Protein AF-A0A535IUT0-F1 (afdb_monomer_lite)

Structure (mmCIF, N/CA/C/O backbone):
data_AF-A0A535IUT0-F1
#
_entry.id   AF-A0A535IUT0-F1
#
loop_
_atom_site.group_PDB
_atom_site.id
_atom_site.type_symbol
_atom_site.label_atom_id
_atom_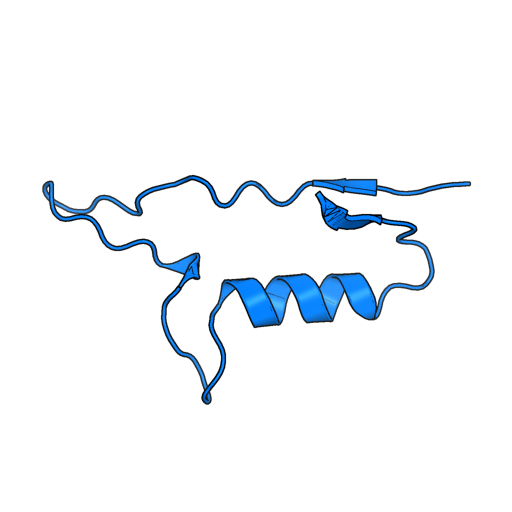site.label_alt_id
_atom_site.label_comp_id
_atom_site.label_asym_id
_atom_site.label_entity_id
_atom_site.label_seq_id
_atom_site.pdbx_PDB_ins_code
_atom_site.Cartn_x
_atom_site.Cartn_y
_atom_site.Cartn_z
_atom_site.occupancy
_atom_site.B_iso_or_equiv
_atom_site.auth_seq_id
_atom_site.auth_comp_id
_atom_site.auth_asym_id
_atom_site.auth_atom_id
_atom_site.pdbx_PDB_model_num
ATOM 1 N N . MET A 1 1 ? -8.133 4.615 20.000 1.00 79.25 1 MET A N 1
ATOM 2 C CA . MET A 1 1 ? -7.008 5.372 19.410 1.00 79.25 1 MET A CA 1
ATOM 3 C C . MET A 1 1 ? -6.949 4.992 17.940 1.00 79.25 1 MET A C 1
ATOM 5 O O . MET A 1 1 ? -7.087 3.810 17.669 1.00 79.25 1 MET A O 1
ATOM 9 N N . GLN A 1 2 ? -6.869 5.952 17.017 1.00 87.75 2 GLN A N 1
ATOM 10 C CA . GLN A 1 2 ? -6.760 5.663 15.579 1.00 87.75 2 GLN A CA 1
ATOM 11 C C . GLN A 1 2 ? -5.281 5.554 15.195 1.00 87.75 2 GLN A C 1
ATOM 13 O O . GLN A 1 2 ? -4.487 6.388 15.632 1.00 87.75 2 GLN A O 1
ATOM 18 N N . VAL A 1 3 ? -4.918 4.536 14.413 1.00 97.00 3 VAL A N 1
ATOM 19 C CA . VAL A 1 3 ? -3.546 4.315 13.933 1.00 97.00 3 VAL A CA 1
ATOM 20 C C . VAL A 1 3 ? -3.563 4.293 12.409 1.00 97.00 3 VAL A C 1
ATOM 22 O O . VAL A 1 3 ? -4.264 3.489 11.799 1.00 97.00 3 VAL A O 1
ATOM 25 N N . GLN A 1 4 ? -2.787 5.184 11.796 1.00 97.62 4 GLN A N 1
ATOM 26 C CA . GLN A 1 4 ? -2.644 5.280 10.345 1.00 97.62 4 GLN A CA 1
ATOM 27 C C . GLN A 1 4 ? -1.307 4.671 9.919 1.00 97.62 4 GLN A C 1
ATOM 29 O O . GLN A 1 4 ? -0.258 5.061 10.434 1.00 97.62 4 GLN A O 1
ATOM 34 N N . ALA A 1 5 ? -1.333 3.757 8.952 1.00 97.62 5 ALA A N 1
ATOM 35 C CA . ALA A 1 5 ? -0.130 3.296 8.273 1.00 97.62 5 ALA A CA 1
ATOM 36 C C . ALA A 1 5 ? 0.197 4.222 7.096 1.00 97.62 5 ALA A C 1
ATOM 38 O O . ALA A 1 5 ? -0.685 4.542 6.302 1.00 97.62 5 ALA A O 1
ATOM 39 N N . ILE A 1 6 ? 1.467 4.611 6.971 1.00 97.81 6 ILE A N 1
ATOM 40 C CA . ILE A 1 6 ? 1.990 5.317 5.797 1.00 97.81 6 ILE A CA 1
ATOM 41 C C . ILE A 1 6 ? 2.991 4.389 5.109 1.00 97.81 6 ILE A C 1
ATOM 43 O O . ILE A 1 6 ? 4.000 4.019 5.713 1.00 97.81 6 ILE A O 1
ATOM 47 N N . ILE A 1 7 ? 2.719 4.005 3.861 1.00 97.38 7 ILE A N 1
ATOM 48 C CA . ILE A 1 7 ? 3.544 3.078 3.079 1.00 97.38 7 ILE A CA 1
ATOM 49 C C . ILE A 1 7 ? 4.152 3.831 1.888 1.00 97.38 7 ILE A C 1
ATOM 51 O O . ILE A 1 7 ? 3.580 3.860 0.796 1.00 97.38 7 ILE A O 1
ATOM 55 N N . PRO A 1 8 ? 5.346 4.427 2.047 1.00 96.69 8 PRO A N 1
ATOM 56 C CA . PRO A 1 8 ? 6.014 5.093 0.940 1.00 96.69 8 PRO A CA 1
ATOM 57 C C . PRO A 1 8 ? 6.435 4.069 -0.125 1.00 96.69 8 PRO A C 1
ATOM 59 O O . PRO A 1 8 ? 7.364 3.286 0.068 1.00 96.69 8 PRO A O 1
ATOM 62 N N . ALA A 1 9 ? 5.757 4.097 -1.274 1.00 95.31 9 ALA A N 1
ATOM 63 C CA . ALA A 1 9 ? 5.996 3.191 -2.404 1.00 95.31 9 ALA A CA 1
ATOM 64 C C . ALA A 1 9 ? 6.267 3.922 -3.735 1.00 95.31 9 ALA A C 1
ATOM 66 O O . ALA A 1 9 ? 6.250 3.306 -4.796 1.00 95.31 9 ALA A O 1
ATOM 67 N N . ALA A 1 10 ? 6.548 5.230 -3.691 1.00 93.69 10 ALA A N 1
ATOM 68 C CA . ALA A 1 10 ? 6.767 6.068 -4.878 1.00 93.69 10 ALA A CA 1
ATOM 69 C C . ALA A 1 10 ? 8.143 5.875 -5.553 1.00 93.69 10 ALA A C 1
ATOM 71 O O . ALA A 1 10 ? 8.428 6.484 -6.582 1.00 93.69 10 ALA A O 1
ATOM 72 N N . GLY A 1 11 ? 9.027 5.060 -4.970 1.00 93.06 11 GLY A N 1
ATOM 73 C CA . GLY A 1 11 ? 10.372 4.845 -5.493 1.00 93.06 11 GLY A CA 1
ATOM 74 C C . GLY A 1 11 ? 10.378 4.061 -6.808 1.00 93.06 11 GLY A C 1
ATOM 75 O O . GLY A 1 11 ? 9.843 2.958 -6.885 1.00 93.06 11 GLY A O 1
ATOM 76 N N . ALA A 1 12 ? 11.087 4.578 -7.815 1.00 90.94 12 ALA A N 1
ATOM 77 C CA . ALA A 1 12 ? 11.260 3.919 -9.117 1.00 90.94 12 ALA A CA 1
ATOM 78 C C . ALA A 1 12 ? 12.173 2.674 -9.080 1.00 90.94 12 ALA A C 1
ATOM 80 O O . ALA A 1 12 ? 12.313 1.975 -10.079 1.00 90.94 12 ALA A O 1
ATOM 81 N N . GLY A 1 13 ? 12.818 2.387 -7.942 1.00 88.25 13 GLY A N 1
ATOM 82 C CA . GLY A 1 13 ? 13.713 1.235 -7.797 1.00 88.25 13 GLY A CA 1
ATOM 83 C C . GLY A 1 13 ? 14.855 1.241 -8.815 1.00 88.25 13 GLY A C 1
ATOM 84 O O . GLY A 1 13 ? 15.132 0.220 -9.443 1.00 88.25 13 GLY A O 1
ATOM 85 N N . LEU A 1 14 ? 15.476 2.410 -8.998 1.00 88.94 14 LEU A N 1
ATOM 86 C CA . LEU A 1 14 ? 16.552 2.606 -9.962 1.00 88.94 14 LEU A CA 1
ATOM 87 C C . LEU A 1 14 ? 17.772 1.764 -9.593 1.00 88.94 14 LEU A C 1
ATOM 89 O O . LEU A 1 14 ? 18.293 1.862 -8.480 1.00 88.94 14 LEU A O 1
ATOM 93 N N . HIS A 1 15 ? 18.259 0.985 -10.553 1.00 80.12 15 HIS A N 1
ATOM 94 C CA . HIS A 1 15 ? 19.557 0.332 -10.470 1.00 80.12 15 HIS A CA 1
ATOM 95 C C . HIS A 1 15 ? 20.259 0.496 -11.818 1.00 80.12 15 HIS A C 1
ATOM 97 O O . HIS A 1 15 ? 19.736 0.075 -12.839 1.00 80.12 15 HIS A O 1
ATOM 103 N N . GLN A 1 16 ? 21.413 1.175 -11.831 1.00 82.81 16 GLN A N 1
ATOM 104 C CA . GLN A 1 16 ? 22.139 1.527 -13.065 1.00 82.81 16 GLN A CA 1
ATOM 105 C C . GLN A 1 16 ? 21.312 2.343 -14.084 1.00 82.81 16 GLN A C 1
ATOM 107 O O . GLN A 1 16 ? 21.488 2.211 -15.287 1.00 82.81 16 GLN A O 1
ATOM 112 N N . GLY A 1 17 ? 20.409 3.207 -13.606 1.00 80.94 17 GLY A N 1
ATOM 113 C CA . GLY A 1 17 ? 19.581 4.069 -14.463 1.00 80.94 17 GLY A CA 1
ATOM 114 C C . GLY A 1 17 ? 18.333 3.392 -15.034 1.00 80.94 17 GLY A C 1
ATOM 115 O O . GLY A 1 17 ? 17.441 4.084 -15.516 1.00 80.94 17 GLY A O 1
ATOM 116 N N . GLU A 1 18 ? 18.211 2.072 -14.904 1.00 76.81 18 GLU A N 1
ATOM 117 C CA . GLU A 1 18 ? 16.995 1.353 -15.269 1.00 76.81 18 GLU A CA 1
ATOM 118 C C . GLU A 1 18 ? 15.983 1.382 -14.121 1.00 76.81 18 GLU A C 1
ATOM 120 O O . GLU A 1 18 ? 16.307 1.121 -12.957 1.00 76.81 18 GLU A O 1
ATOM 125 N N . SER A 1 19 ? 14.737 1.721 -14.455 1.00 80.62 19 SER A N 1
ATOM 126 C CA . SER A 1 19 ? 13.612 1.686 -13.522 1.00 80.62 19 SER A CA 1
ATOM 127 C C . SER A 1 19 ? 13.189 0.244 -13.272 1.00 80.62 19 SER A C 1
ATOM 129 O O . SER A 1 19 ? 12.828 -0.481 -14.197 1.00 80.62 19 SER A O 1
ATOM 131 N N . SER A 1 20 ? 13.195 -0.163 -12.006 1.00 84.94 20 SER A N 1
ATOM 132 C CA . SER A 1 20 ? 12.678 -1.456 -11.572 1.00 84.94 20 SER A CA 1
ATOM 133 C C . SER A 1 20 ? 11.905 -1.260 -10.274 1.00 84.94 20 SER A C 1
ATOM 135 O O . SER A 1 20 ? 12.391 -1.551 -9.185 1.00 84.94 20 SER A O 1
ATOM 137 N N . ALA A 1 21 ? 10.690 -0.712 -10.357 1.00 92.06 21 ALA A N 1
ATOM 138 C CA . ALA A 1 21 ? 9.847 -0.511 -9.181 1.00 92.06 21 ALA A CA 1
ATOM 139 C C . ALA A 1 21 ? 9.552 -1.864 -8.502 1.00 92.06 21 ALA A C 1
ATOM 141 O O . ALA A 1 21 ? 8.583 -2.552 -8.826 1.00 92.06 21 ALA A O 1
ATOM 142 N N . LYS A 1 22 ? 10.413 -2.261 -7.555 1.00 93.06 22 LYS A N 1
ATOM 143 C CA . LYS A 1 22 ? 10.435 -3.607 -6.959 1.00 93.06 22 LYS A CA 1
ATOM 144 C C . LYS A 1 22 ? 9.125 -3.934 -6.263 1.00 93.06 22 LYS A C 1
ATOM 146 O O . LYS A 1 22 ? 8.692 -5.076 -6.256 1.00 93.06 22 LYS A O 1
ATOM 151 N N . VAL A 1 23 ? 8.450 -2.914 -5.741 1.00 95.44 23 VAL A N 1
ATOM 152 C CA . VAL A 1 23 ? 7.125 -3.015 -5.122 1.00 95.44 23 VAL A CA 1
ATOM 153 C C . VAL A 1 23 ? 6.076 -3.653 -6.049 1.00 95.44 23 VAL A C 1
ATOM 155 O O . VAL A 1 23 ? 5.129 -4.266 -5.563 1.00 95.44 23 VAL A O 1
ATOM 158 N N . LEU A 1 24 ? 6.264 -3.583 -7.371 1.00 94.62 24 LEU A N 1
ATOM 159 C CA . LEU A 1 24 ? 5.377 -4.183 -8.371 1.00 94.62 24 LEU A CA 1
ATOM 160 C C . LEU A 1 24 ? 5.767 -5.615 -8.766 1.00 94.62 24 LEU A C 1
ATOM 162 O O . LEU A 1 24 ? 4.991 -6.280 -9.449 1.00 94.62 24 LEU A O 1
ATOM 166 N N . TRP A 1 25 ? 6.935 -6.114 -8.351 1.00 94.62 25 TRP A N 1
ATOM 167 C CA . TRP A 1 25 ? 7.403 -7.443 -8.747 1.00 94.62 25 TRP A CA 1
ATOM 168 C C . TRP A 1 25 ? 6.476 -8.554 -8.238 1.00 94.62 25 TRP A C 1
ATOM 170 O O . TRP A 1 25 ? 6.051 -8.510 -7.078 1.00 94.62 25 TRP A O 1
ATOM 180 N N . PRO A 1 26 ? 6.180 -9.570 -9.070 1.00 95.62 26 PRO A N 1
ATOM 181 C CA . PRO A 1 26 ? 5.338 -10.686 -8.672 1.00 95.62 26 PRO A CA 1
ATOM 182 C C . PRO A 1 26 ? 6.104 -11.664 -7.771 1.00 95.62 26 PRO A C 1
ATOM 184 O O . PRO A 1 26 ? 7.174 -12.153 -8.121 1.00 95.62 26 PRO A O 1
ATOM 187 N N . VAL A 1 27 ? 5.515 -12.013 -6.628 1.00 94.50 27 VAL A N 1
ATOM 188 C CA . VAL A 1 27 ? 5.994 -13.055 -5.711 1.00 94.50 27 VAL A CA 1
ATOM 189 C C . VAL A 1 27 ? 4.817 -13.936 -5.303 1.00 94.50 27 VAL A C 1
ATOM 191 O O . VAL A 1 27 ? 3.960 -13.543 -4.503 1.00 94.50 27 VAL A O 1
ATOM 194 N N . GLY A 1 28 ? 4.765 -15.152 -5.853 1.00 93.81 28 GLY A N 1
ATOM 195 C CA . GLY A 1 28 ? 3.645 -16.078 -5.647 1.00 93.81 28 GLY A CA 1
ATOM 196 C C . GLY A 1 28 ? 2.322 -15.538 -6.203 1.00 93.81 28 GLY A C 1
ATOM 197 O O . GLY A 1 28 ? 1.308 -15.580 -5.516 1.00 93.81 28 GLY A O 1
ATOM 198 N N . GLY A 1 29 ? 2.351 -14.952 -7.405 1.00 95.12 29 GLY A N 1
ATOM 199 C CA . GLY A 1 29 ? 1.160 -14.438 -8.097 1.00 95.12 29 GLY A CA 1
ATOM 200 C C . GLY A 1 29 ? 0.609 -13.101 -7.583 1.00 95.12 29 GLY A C 1
ATOM 201 O O . GLY A 1 29 ? -0.393 -12.624 -8.104 1.00 95.12 29 GLY A O 1
ATOM 202 N N . ARG A 1 30 ? 1.246 -12.472 -6.587 1.00 96.19 30 ARG A N 1
ATOM 203 C CA . ARG A 1 30 ? 0.874 -11.146 -6.056 1.00 96.19 30 ARG A CA 1
ATOM 204 C C . ARG A 1 30 ? 2.066 -10.200 -6.100 1.00 96.19 30 ARG A C 1
ATOM 206 O O . ARG A 1 30 ? 3.193 -10.655 -5.928 1.00 96.19 30 ARG A O 1
ATOM 213 N N . SER A 1 31 ? 1.830 -8.903 -6.283 1.00 97.44 31 SER A N 1
ATOM 214 C CA . SER A 1 31 ? 2.900 -7.906 -6.179 1.00 97.44 31 SER A CA 1
ATOM 215 C C . SER A 1 31 ? 3.451 -7.825 -4.751 1.00 97.44 31 SER A C 1
ATOM 217 O O . SER A 1 31 ? 2.738 -8.103 -3.778 1.00 97.44 31 SER A O 1
ATOM 219 N N . LEU A 1 32 ? 4.715 -7.422 -4.606 1.00 96.44 32 LEU A N 1
ATOM 220 C CA . LEU A 1 32 ? 5.320 -7.196 -3.290 1.00 96.44 32 LEU A CA 1
ATOM 221 C C . LEU A 1 32 ? 4.519 -6.188 -2.452 1.00 96.44 32 LEU A C 1
ATOM 223 O O . LEU A 1 32 ? 4.257 -6.458 -1.282 1.00 96.44 32 LEU A O 1
ATOM 227 N N . ILE A 1 33 ? 4.045 -5.087 -3.046 1.00 97.25 33 ILE A N 1
ATOM 228 C CA . ILE A 1 33 ? 3.227 -4.098 -2.328 1.00 97.25 33 ILE A CA 1
ATOM 229 C C . ILE A 1 33 ? 1.909 -4.687 -1.836 1.00 97.25 33 ILE A C 1
ATOM 231 O O . ILE A 1 33 ? 1.492 -4.395 -0.719 1.00 97.25 33 ILE A O 1
ATOM 235 N N . ARG A 1 34 ? 1.275 -5.576 -2.614 1.00 97.56 34 ARG A N 1
ATOM 236 C CA . ARG A 1 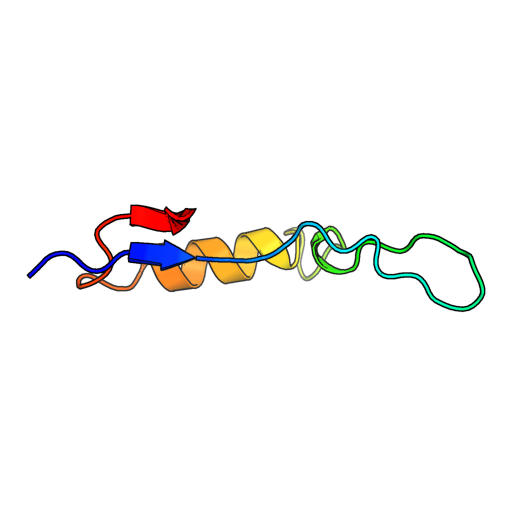34 ? 0.022 -6.213 -2.201 1.00 97.56 34 ARG A CA 1
ATOM 237 C C . ARG A 1 34 ? 0.209 -7.038 -0.930 1.00 97.56 34 ARG A C 1
ATOM 239 O O . ARG A 1 34 ? -0.652 -6.995 -0.060 1.00 97.56 34 ARG A O 1
ATOM 246 N N . ARG A 1 35 ? 1.338 -7.737 -0.793 1.00 97.19 35 ARG A N 1
ATOM 247 C CA . ARG A 1 35 ? 1.666 -8.497 0.425 1.00 97.19 35 ARG A CA 1
ATOM 248 C C . ARG A 1 35 ? 1.816 -7.589 1.647 1.00 97.19 35 ARG A C 1
ATOM 250 O O . ARG A 1 35 ? 1.358 -7.965 2.722 1.00 97.19 35 ARG A O 1
ATOM 257 N N . THR A 1 36 ? 2.423 -6.413 1.480 1.00 97.38 36 THR A N 1
ATOM 258 C CA . THR A 1 36 ? 2.532 -5.404 2.544 1.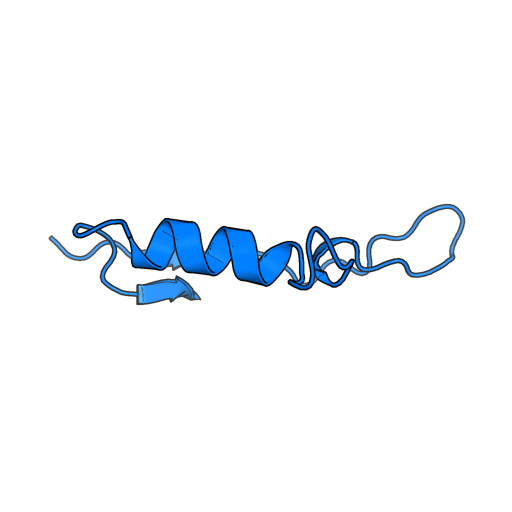00 97.38 36 THR A CA 1
ATOM 259 C C . THR A 1 36 ? 1.156 -4.885 2.950 1.00 97.38 36 THR A C 1
ATOM 261 O O . THR A 1 36 ? 0.831 -4.925 4.130 1.00 97.38 36 THR A O 1
ATOM 264 N N . LEU A 1 37 ? 0.322 -4.474 1.987 1.00 97.50 37 LEU A N 1
ATOM 265 C CA . LEU A 1 37 ? -1.041 -3.994 2.256 1.00 97.50 37 LEU A CA 1
ATOM 266 C C . LEU A 1 37 ? -1.863 -5.039 3.019 1.00 97.50 37 LEU A C 1
ATOM 268 O O . LEU A 1 37 ? -2.441 -4.739 4.054 1.00 97.50 37 LEU A O 1
ATOM 272 N N . GLU A 1 38 ? -1.814 -6.297 2.577 1.00 96.50 38 GLU A N 1
ATOM 273 C CA . GLU A 1 38 ? -2.514 -7.399 3.241 1.00 96.50 38 GLU A CA 1
ATOM 274 C C . GLU A 1 38 ? -2.020 -7.659 4.670 1.00 96.50 38 GLU A C 1
ATOM 276 O O . GLU A 1 38 ? -2.761 -8.221 5.472 1.00 96.50 38 GLU A O 1
ATOM 281 N N . ALA A 1 39 ? -0.768 -7.320 4.995 1.00 97.19 39 ALA A N 1
ATOM 282 C CA . ALA A 1 39 ? -0.265 -7.430 6.360 1.00 97.19 39 ALA A CA 1
ATOM 283 C C . ALA A 1 39 ? -0.885 -6.369 7.272 1.00 97.19 39 ALA A C 1
ATOM 285 O O . ALA A 1 39 ? -1.339 -6.721 8.356 1.00 97.19 39 ALA A O 1
ATOM 286 N N . P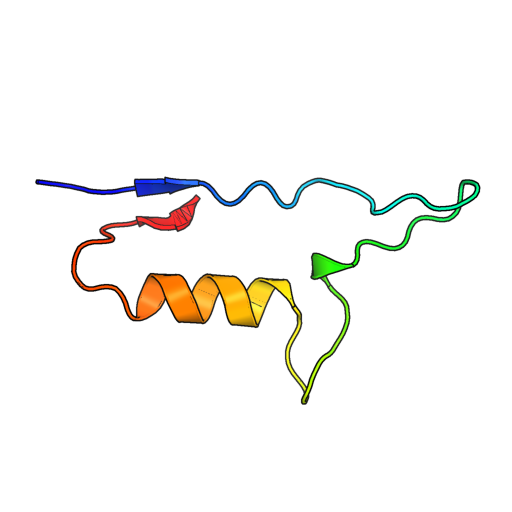HE A 1 40 ? -0.967 -5.119 6.809 1.00 97.81 40 PHE A N 1
ATOM 287 C CA . PHE A 1 40 ? -1.615 -4.038 7.552 1.00 97.81 40 PHE A CA 1
ATOM 288 C C . PHE A 1 40 ? -3.134 -4.234 7.658 1.00 97.81 40 PHE A C 1
ATOM 290 O O . PHE A 1 40 ? -3.684 -4.005 8.728 1.00 97.81 40 PHE A O 1
ATOM 297 N N . ASP A 1 41 ? -3.792 -4.762 6.619 1.00 95.94 41 ASP A N 1
ATOM 298 C CA . ASP A 1 41 ? -5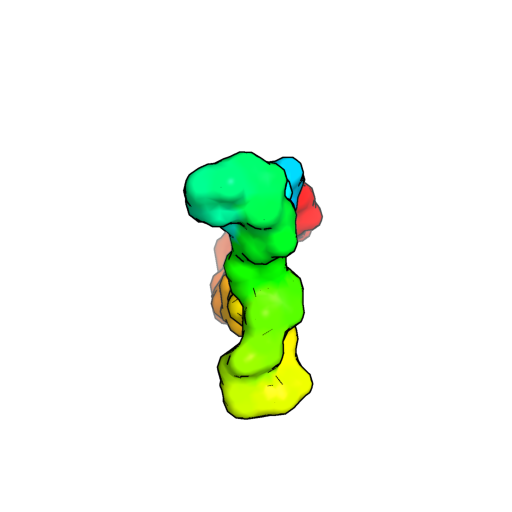.224 -5.111 6.655 1.00 95.94 41 ASP A CA 1
ATOM 299 C C . ASP A 1 41 ? -5.568 -6.138 7.755 1.00 95.94 41 ASP A C 1
ATOM 301 O O . ASP A 1 41 ? -6.716 -6.232 8.186 1.00 95.94 41 ASP A O 1
ATOM 305 N N . ARG A 1 42 ? -4.594 -6.944 8.211 1.00 97.25 42 ARG A N 1
ATOM 306 C CA . ARG A 1 42 ? -4.785 -7.945 9.278 1.00 97.25 42 ARG A CA 1
ATOM 307 C C . ARG A 1 42 ? -4.548 -7.403 10.689 1.00 97.25 42 ARG A C 1
ATOM 309 O O . ARG A 1 42 ? -4.764 -8.154 11.638 1.00 97.25 42 ARG A O 1
ATOM 316 N N . CYS A 1 43 ? -4.099 -6.160 10.837 1.00 97.00 43 CYS A N 1
ATOM 317 C CA . CYS A 1 43 ? -3.828 -5.525 12.126 1.00 97.00 43 CYS A CA 1
ATOM 318 C C . CYS A 1 43 ? -5.079 -4.771 12.613 1.00 97.00 43 CYS A C 1
ATOM 320 O O . CYS A 1 43 ? -5.403 -3.730 12.039 1.00 97.00 43 CYS A O 1
ATOM 322 N N . PRO A 1 44 ? -5.790 -5.244 13.658 1.00 95.50 44 PRO A N 1
ATOM 323 C CA . PRO A 1 44 ? -7.028 -4.612 14.130 1.00 95.50 44 PRO A CA 1
ATOM 324 C C . PRO A 1 44 ? -6.855 -3.173 14.633 1.00 95.50 44 PRO A C 1
ATOM 326 O O . PRO A 1 44 ? -7.819 -2.415 14.703 1.00 95.50 44 PRO A O 1
ATOM 329 N N . GLU A 1 45 ? -5.641 -2.804 15.030 1.00 96.19 45 GLU A N 1
ATOM 330 C CA . GLU A 1 45 ? -5.285 -1.467 15.490 1.00 96.19 45 GLU A CA 1
ATOM 331 C C . GLU A 1 45 ? -5.149 -0.451 14.347 1.00 96.19 45 GLU A C 1
ATOM 333 O O . GLU A 1 45 ? -5.283 0.749 14.591 1.00 96.19 45 GLU A O 1
ATOM 338 N N . ILE A 1 46 ? -4.901 -0.911 13.114 1.00 97.50 46 ILE A N 1
ATOM 339 C CA . ILE A 1 46 ? -4.747 -0.054 11.939 1.00 97.50 46 ILE A CA 1
ATOM 340 C C . ILE A 1 46 ? -6.131 0.356 11.445 1.00 97.50 46 ILE A C 1
ATOM 342 O O . ILE A 1 46 ? -6.949 -0.464 11.040 1.00 97.50 46 ILE A O 1
ATOM 346 N N . THR A 1 47 ? -6.384 1.658 11.448 1.00 96.31 47 THR A N 1
ATOM 347 C CA . THR A 1 47 ? -7.663 2.246 11.038 1.00 96.31 47 THR A CA 1
ATOM 348 C C . THR A 1 47 ? -7.628 2.831 9.627 1.00 96.31 47 THR A C 1
ATOM 350 O O . THR A 1 47 ? -8.664 3.249 9.117 1.00 96.31 47 THR A O 1
ATOM 353 N N . GLY A 1 48 ? -6.455 2.862 8.989 1.00 96.12 48 GLY A N 1
ATOM 354 C CA . GLY A 1 48 ? -6.294 3.305 7.609 1.00 96.12 48 GLY A CA 1
ATOM 355 C C . GLY A 1 48 ? -4.876 3.106 7.076 1.00 96.12 48 GLY A C 1
ATOM 356 O O . GLY A 1 48 ? -3.911 3.003 7.838 1.00 96.12 48 GLY A O 1
ATOM 357 N N . ILE A 1 49 ? -4.767 3.056 5.748 1.00 96.94 49 ILE A N 1
ATOM 358 C CA . ILE A 1 49 ? -3.511 2.913 5.008 1.00 96.94 49 ILE A CA 1
ATOM 359 C C . ILE A 1 49 ? -3.435 4.037 3.970 1.00 96.94 49 ILE A C 1
ATOM 361 O O . ILE A 1 49 ? -4.410 4.297 3.262 1.00 96.94 49 ILE A O 1
ATOM 365 N N . THR A 1 50 ? -2.290 4.713 3.895 1.00 94.75 50 THR A N 1
ATOM 366 C CA . THR A 1 50 ? -1.970 5.744 2.894 1.00 94.75 50 THR A CA 1
ATOM 367 C C . THR A 1 50 ? -0.627 5.467 2.245 1.00 94.75 50 THR A C 1
ATOM 369 O O . THR A 1 50 ? 0.320 5.100 2.974 1.00 94.75 50 THR A O 1
#

Foldseek 3Di:
DEDEAEDPQPDQCDDPNDGDSQQQDDDPNHGVVVVVVVVLVPDPRHPYYD

Sequence (50 aa):
MQVQAIIPAAGAGLHQGESSAKVLWPVGGRSLIRRTLEAFDRCPEITGIT

Radius of gyration: 13.32 Å; chains: 1; bounding box: 30×22×35 Å

Secondary struc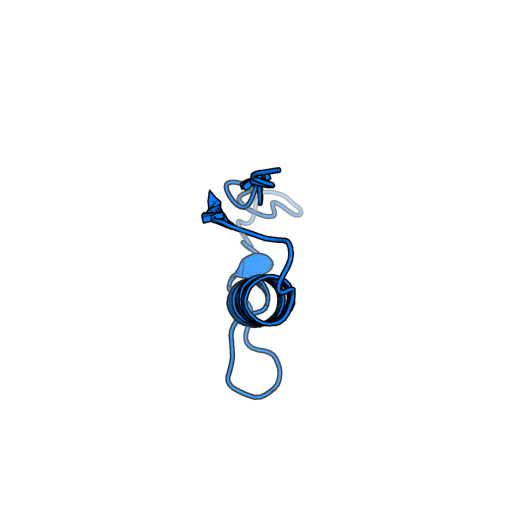ture (DSSP, 8-state):
--EEE---------BTTB---GGG-EETTEEHHHHHHHHHTT-TTEEEE-

pLDDT: mean 93.37, std 5.67, range [76.81, 97.81]